Protein AF-A0A7C4W1U3-F1 (afdb_monomer_lite)

pLDDT: mean 78.51, std 14.57, range [37.72, 94.56]

Organism: NCBI:txid340467

Secondary structure (DSSP, 8-state):
------TTHHHHHT-THHHHH-B-HHHHHHHTTTT-SSHHHHHHHHHHHHHTTSEEEPTTSS-EEE-HHHHHHHHHHHHHIIIIIHHHHHHHHHHHHHHHHTSPPHHHHHHHHHHHHHHHHHHHHHH--

Structure (mmCIF, N/CA/C/O backbone):
data_AF-A0A7C4W1U3-F1
#
_entry.id   AF-A0A7C4W1U3-F1
#
loop_
_atom_site.group_PDB
_atom_site.id
_atom_site.type_symbol
_atom_site.label_atom_id
_atom_site.label_alt_id
_atom_site.label_comp_id
_atom_site.label_asym_id
_atom_site.label_entity_id
_atom_site.label_seq_id
_atom_site.pdbx_PDB_ins_code
_atom_site.Cartn_x
_atom_site.Cartn_y
_atom_site.Cartn_z
_atom_site.occupancy
_atom_site.B_iso_or_equiv
_atom_site.auth_seq_id
_atom_site.auth_comp_id
_atom_site.auth_asym_id
_atom_site.auth_atom_id
_atom_site.pdbx_PDB_model_num
ATOM 1 N N . MET A 1 1 ? 8.498 -11.710 6.308 1.00 37.72 1 MET A N 1
ATOM 2 C CA . MET A 1 1 ? 9.378 -10.789 5.553 1.00 37.72 1 MET A CA 1
ATOM 3 C C . MET A 1 1 ? 8.543 -9.621 5.054 1.00 37.72 1 MET A C 1
ATOM 5 O O . MET A 1 1 ? 7.878 -9.736 4.035 1.00 37.72 1 MET A O 1
ATOM 9 N N . THR A 1 2 ? 8.499 -8.541 5.831 1.00 46.19 2 THR A N 1
ATOM 10 C CA . THR A 1 2 ? 7.629 -7.378 5.605 1.00 46.19 2 THR A CA 1
ATOM 11 C C . THR A 1 2 ? 8.088 -6.617 4.363 1.00 46.19 2 THR A C 1
ATOM 13 O O . THR A 1 2 ? 9.271 -6.305 4.215 1.00 46.19 2 THR A O 1
ATOM 16 N N . MET A 1 3 ? 7.179 -6.359 3.426 1.00 51.78 3 MET A N 1
ATOM 17 C CA . MET A 1 3 ? 7.456 -5.517 2.266 1.00 51.78 3 MET A CA 1
ATOM 18 C C . MET A 1 3 ? 7.332 -4.070 2.740 1.00 51.78 3 MET A C 1
ATOM 20 O O . MET A 1 3 ? 6.240 -3.526 2.757 1.00 51.78 3 MET A O 1
ATOM 24 N N . TYR A 1 4 ? 8.432 -3.480 3.217 1.00 52.47 4 TYR A N 1
ATOM 25 C CA . TYR A 1 4 ? 8.428 -2.104 3.717 1.00 52.47 4 TYR A CA 1
ATOM 26 C C . TYR A 1 4 ? 8.343 -1.131 2.535 1.00 52.47 4 TYR A C 1
ATOM 28 O O . TYR A 1 4 ? 9.337 -0.562 2.095 1.00 52.47 4 TYR A O 1
ATOM 36 N N . PHE A 1 5 ? 7.146 -1.003 1.976 1.00 60.03 5 PHE A N 1
ATOM 37 C CA . PHE A 1 5 ? 6.776 0.108 1.119 1.00 60.03 5 PHE A CA 1
ATOM 38 C C . PHE A 1 5 ? 6.053 1.120 2.022 1.00 60.03 5 PHE A C 1
ATOM 40 O O . PHE A 1 5 ? 5.216 0.700 2.824 1.00 60.03 5 PHE A O 1
ATOM 47 N N . PRO A 1 6 ? 6.407 2.418 1.986 1.00 60.09 6 PRO A N 1
ATOM 48 C CA . PRO A 1 6 ? 5.828 3.431 2.873 1.00 60.09 6 PRO A CA 1
ATOM 49 C C . PRO A 1 6 ? 4.296 3.371 2.897 1.00 60.09 6 PRO A C 1
ATOM 51 O O . PRO A 1 6 ? 3.692 3.096 1.873 1.00 60.09 6 PRO A O 1
ATOM 54 N N . ILE A 1 7 ? 3.669 3.611 4.048 1.00 47.56 7 ILE A N 1
ATOM 55 C CA . ILE A 1 7 ? 2.262 3.260 4.343 1.00 47.56 7 ILE A CA 1
ATOM 56 C C . ILE A 1 7 ? 1.249 3.804 3.310 1.00 47.56 7 ILE A C 1
ATOM 58 O O . ILE A 1 7 ? 0.272 3.123 3.017 1.00 47.56 7 ILE A O 1
ATOM 62 N N . ASP A 1 8 ? 1.529 4.943 2.672 1.00 53.50 8 ASP A N 1
ATOM 63 C CA . ASP A 1 8 ? 0.644 5.574 1.672 1.00 53.50 8 ASP A CA 1
ATOM 64 C C . ASP A 1 8 ? 0.896 5.107 0.223 1.00 53.50 8 ASP A C 1
ATOM 66 O O . ASP A 1 8 ? 0.137 5.380 -0.708 1.00 53.50 8 ASP A O 1
ATOM 70 N N . SER A 1 9 ? 1.980 4.372 0.007 1.00 67.56 9 SER A N 1
ATOM 71 C CA . SER A 1 9 ? 2.403 3.903 -1.310 1.00 67.56 9 SER A CA 1
ATOM 72 C C . SER A 1 9 ? 1.592 2.751 -1.919 1.00 67.56 9 SER A C 1
ATOM 74 O O . SER A 1 9 ? 1.471 2.747 -3.148 1.00 67.56 9 SER A O 1
ATOM 76 N N . PRO A 1 10 ? 1.027 1.778 -1.162 1.00 77.81 10 PRO A N 1
ATOM 77 C CA . PRO A 1 10 ? 0.292 0.672 -1.768 1.00 77.81 10 PRO A CA 1
ATOM 78 C C . PRO A 1 10 ? -1.004 1.181 -2.400 1.00 77.81 10 PRO A C 1
ATOM 80 O O . PRO A 1 10 ? -1.409 0.709 -3.456 1.00 77.81 10 PRO A O 1
ATOM 83 N N . GLU A 1 11 ? -1.617 2.192 -1.785 1.00 86.44 11 GLU A N 1
ATOM 84 C CA . GLU A 1 11 ? -2.857 2.823 -2.238 1.00 86.44 11 GLU A CA 1
ATOM 85 C C . GLU A 1 11 ? -2.688 3.538 -3.570 1.00 86.44 11 GLU A C 1
ATOM 87 O O . GLU A 1 11 ? -3.562 3.446 -4.432 1.00 86.44 11 GLU A O 1
ATOM 92 N N . GLU A 1 12 ? -1.543 4.193 -3.777 1.00 88.94 12 GLU A N 1
ATOM 93 C CA . GLU A 1 12 ? -1.221 4.810 -5.062 1.00 88.94 12 GLU A CA 1
ATOM 94 C C . GLU A 1 12 ? -1.246 3.770 -6.188 1.00 88.94 12 GLU A C 1
ATOM 96 O O . GLU A 1 12 ? -1.827 4.025 -7.242 1.00 88.94 12 GLU A O 1
ATOM 101 N N . LEU A 1 13 ? -0.688 2.578 -5.955 1.00 89.12 13 LEU A N 1
ATOM 102 C CA . LEU A 1 13 ? -0.635 1.506 -6.955 1.00 89.12 13 LEU A CA 1
ATOM 103 C C . LEU A 1 13 ? -2.015 0.917 -7.286 1.00 89.12 13 LEU A C 1
ATOM 105 O O . LEU A 1 13 ? -2.188 0.355 -8.369 1.00 89.12 13 LEU A O 1
ATOM 109 N N . LEU A 1 14 ? -2.992 1.056 -6.384 1.00 89.00 14 LEU A N 1
ATOM 110 C CA . LEU A 1 14 ? -4.354 0.538 -6.546 1.00 89.00 14 LEU A CA 1
ATOM 111 C C . LEU A 1 14 ? -5.342 1.561 -7.131 1.00 89.00 14 LEU A C 1
ATOM 113 O O . LEU A 1 14 ? -6.515 1.234 -7.323 1.00 89.00 14 LEU A O 1
ATOM 117 N N . LYS A 1 15 ? -4.902 2.786 -7.456 1.00 89.06 15 LYS A N 1
ATOM 118 C CA . LYS A 1 15 ? -5.783 3.811 -8.036 1.00 89.06 15 LYS A CA 1
ATOM 119 C C . LYS A 1 15 ? -6.386 3.363 -9.370 1.00 89.06 15 LYS A C 1
ATOM 121 O O . LYS A 1 15 ? -5.685 2.888 -10.265 1.00 89.06 15 LYS A O 1
ATOM 126 N N . THR A 1 16 ? -7.678 3.639 -9.556 1.00 86.75 16 THR A N 1
ATOM 127 C CA . THR A 1 16 ? -8.448 3.261 -10.756 1.00 86.75 16 THR A CA 1
ATOM 128 C C . THR A 1 16 ? -7.814 3.759 -12.057 1.00 86.75 16 THR A C 1
ATOM 130 O O . THR A 1 16 ? -7.813 3.037 -13.052 1.00 86.75 16 THR A O 1
ATOM 133 N N . LYS A 1 17 ? -7.173 4.942 -12.043 1.00 87.12 17 LYS A N 1
ATOM 134 C CA . LYS A 1 17 ? -6.455 5.502 -13.207 1.00 87.12 17 LYS A CA 1
ATOM 135 C C . LYS A 1 17 ? -5.384 4.564 -13.785 1.00 87.12 17 LYS A C 1
ATOM 137 O O . LYS A 1 17 ? -5.086 4.636 -14.973 1.00 87.12 17 LYS A O 1
ATOM 142 N N . TYR A 1 18 ? -4.832 3.661 -12.973 1.00 88.06 18 TYR A N 1
ATOM 143 C CA . TYR A 1 18 ? -3.806 2.709 -13.396 1.00 88.06 18 TYR A CA 1
ATOM 144 C C . TYR A 1 18 ? -4.353 1.337 -13.798 1.00 88.06 18 TYR A C 1
ATOM 146 O O . TYR A 1 18 ? -3.597 0.529 -14.335 1.00 88.06 18 TYR A O 1
ATOM 154 N N . GLN A 1 19 ? -5.644 1.053 -13.602 1.00 80.69 19 GLN A N 1
ATOM 155 C CA . GLN A 1 19 ? -6.217 -0.248 -13.970 1.00 80.69 19 GLN A CA 1
ATOM 156 C C . GLN A 1 19 ? -6.163 -0.489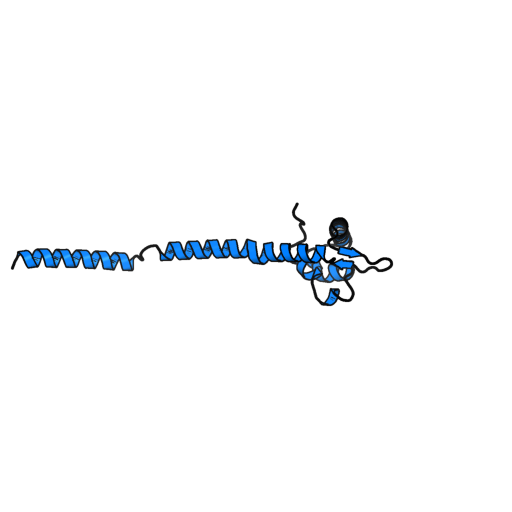 -15.483 1.00 80.69 19 GLN A C 1
ATOM 158 O O . GLN A 1 19 ? -5.824 -1.584 -15.930 1.00 80.69 19 GLN A O 1
ATOM 163 N N . VAL A 1 20 ? -6.439 0.551 -16.277 1.00 79.06 20 VAL A N 1
ATOM 164 C CA . VAL A 1 20 ? -6.492 0.443 -17.741 1.00 79.06 20 VAL A CA 1
ATOM 165 C C . VAL A 1 20 ? -5.103 0.557 -18.360 1.00 79.06 20 VAL A C 1
ATOM 167 O O . VAL A 1 20 ? -4.726 -0.276 -19.179 1.00 79.06 20 VAL A O 1
ATOM 170 N N . HIS A 1 21 ? -4.298 1.547 -17.971 1.00 82.31 21 HIS A N 1
ATOM 171 C CA . HIS A 1 21 ? -3.031 1.841 -18.660 1.00 82.31 21 HIS A CA 1
ATOM 172 C C . HIS A 1 21 ? -1.772 1.459 -17.871 1.00 82.31 21 HIS A C 1
ATOM 174 O O . HIS A 1 21 ? -0.685 1.426 -18.443 1.00 82.31 21 HIS A O 1
ATOM 180 N N . GLY A 1 22 ? -1.906 1.066 -16.603 1.00 88.00 22 GLY A N 1
ATOM 181 C CA . GLY A 1 22 ? -0.769 0.887 -15.704 1.00 88.00 22 GLY A CA 1
ATOM 182 C C . GLY A 1 22 ? -0.160 2.220 -15.265 1.00 88.00 22 GLY A C 1
ATOM 183 O O . GLY A 1 22 ? -0.690 3.289 -15.560 1.00 88.00 22 GLY A O 1
ATOM 184 N N . PHE A 1 23 ? 0.967 2.152 -14.564 1.00 90.75 23 PHE A N 1
ATOM 185 C CA . PHE A 1 23 ? 1.711 3.313 -14.068 1.00 90.75 23 PHE A CA 1
ATOM 186 C C . PHE A 1 23 ? 3.171 3.270 -14.518 1.00 90.75 23 PHE A C 1
ATOM 188 O O . PHE A 1 23 ? 3.731 2.203 -14.783 1.00 90.75 23 PHE A O 1
ATOM 195 N N . ARG A 1 24 ? 3.811 4.438 -14.587 1.00 91.31 24 ARG A N 1
ATOM 196 C CA . ARG A 1 24 ? 5.249 4.586 -14.840 1.00 91.31 24 ARG A CA 1
ATOM 197 C C . ARG A 1 24 ? 5.960 5.101 -13.598 1.00 91.31 24 ARG A C 1
ATOM 199 O O . ARG A 1 24 ? 5.373 5.728 -12.723 1.00 91.31 24 ARG A O 1
ATOM 206 N N . THR A 1 25 ? 7.276 4.921 -13.574 1.00 90.06 25 THR A N 1
ATOM 207 C CA . THR A 1 25 ? 8.146 5.470 -12.521 1.00 90.06 25 THR A CA 1
ATOM 208 C C . THR A 1 25 ? 8.005 6.986 -12.372 1.00 90.06 25 THR A C 1
ATOM 210 O O . THR A 1 25 ? 8.049 7.479 -11.253 1.00 90.06 25 THR A O 1
ATOM 213 N N . ALA A 1 26 ? 7.830 7.718 -13.478 1.00 89.00 26 ALA A N 1
ATOM 214 C CA . ALA A 1 26 ? 7.631 9.167 -13.448 1.00 89.00 26 ALA A CA 1
ATOM 215 C C . ALA A 1 26 ? 6.316 9.549 -12.751 1.00 89.00 26 ALA A C 1
ATOM 217 O O . ALA A 1 26 ? 6.311 10.440 -11.907 1.00 89.00 26 ALA A O 1
ATOM 218 N N . ASP A 1 27 ? 5.238 8.813 -13.041 1.00 89.38 27 ASP A N 1
ATOM 219 C CA . ASP A 1 27 ? 3.923 9.039 -12.436 1.00 89.38 27 ASP A CA 1
ATOM 220 C C . ASP A 1 27 ? 3.983 8.792 -10.913 1.00 89.38 27 ASP A C 1
ATOM 222 O O . ASP A 1 27 ? 3.434 9.562 -10.126 1.00 89.38 27 ASP A O 1
ATOM 226 N N . LEU A 1 28 ? 4.714 7.753 -10.484 1.00 89.44 28 LEU A N 1
ATOM 227 C CA . LEU A 1 28 ? 4.947 7.468 -9.065 1.00 89.44 28 LEU A CA 1
ATOM 228 C C . LEU A 1 28 ? 5.849 8.505 -8.392 1.00 89.44 28 LEU A C 1
ATOM 230 O O . LEU A 1 28 ? 5.597 8.854 -7.248 1.00 89.44 28 LEU A O 1
ATOM 234 N N . LEU A 1 29 ? 6.880 9.013 -9.072 1.00 90.06 29 LEU A N 1
ATOM 235 C CA . LEU A 1 29 ? 7.764 10.038 -8.506 1.00 90.06 29 LEU A CA 1
ATOM 236 C C . LEU A 1 29 ? 7.006 11.327 -8.200 1.00 90.06 29 LEU A C 1
ATOM 238 O O . LEU A 1 29 ? 7.249 11.945 -7.170 1.00 90.06 29 LEU A O 1
ATOM 242 N N . GLN A 1 30 ? 6.073 11.705 -9.074 1.00 89.94 30 GLN A N 1
ATOM 243 C CA . GLN A 1 30 ? 5.227 12.871 -8.862 1.00 89.94 30 GLN A CA 1
ATOM 244 C C . GLN A 1 30 ? 4.282 12.670 -7.669 1.00 89.94 30 GLN A C 1
ATOM 246 O O . GLN A 1 30 ? 4.195 13.539 -6.803 1.00 89.94 30 GLN A O 1
ATOM 251 N N . ASN A 1 31 ? 3.606 11.519 -7.600 1.00 89.00 31 ASN A N 1
ATOM 252 C CA . ASN A 1 31 ? 2.561 11.284 -6.596 1.00 89.00 31 ASN A CA 1
ATOM 253 C C . ASN A 1 31 ? 3.106 10.830 -5.234 1.00 89.00 31 ASN A C 1
ATOM 255 O O . ASN A 1 31 ? 2.425 10.987 -4.229 1.00 89.00 31 A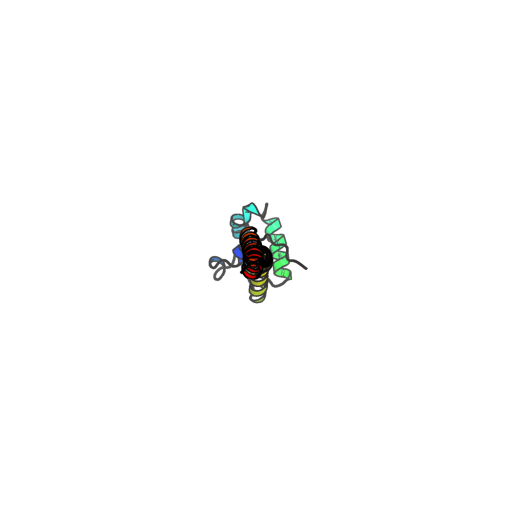SN A O 1
ATOM 259 N N . LEU A 1 32 ? 4.321 10.276 -5.193 1.00 87.12 32 LEU A N 1
ATOM 260 C CA . LEU A 1 32 ? 4.995 9.787 -3.984 1.00 87.12 32 LEU A CA 1
ATOM 261 C C . LEU A 1 32 ? 6.262 10.599 -3.675 1.00 87.12 32 LEU A C 1
ATOM 263 O O . LEU A 1 32 ? 7.197 10.086 -3.058 1.00 87.12 32 LEU A O 1
ATOM 267 N N . SER A 1 33 ? 6.304 11.863 -4.101 1.00 82.31 33 SER A N 1
ATOM 268 C CA . SER A 1 33 ? 7.443 12.772 -3.906 1.00 82.31 33 SER A CA 1
ATOM 269 C C . SER A 1 33 ? 7.818 12.970 -2.430 1.00 82.31 33 SER A C 1
ATOM 271 O O . SER A 1 33 ? 8.989 13.161 -2.116 1.00 82.31 33 SER A O 1
ATOM 273 N N . GLY A 1 34 ? 6.858 12.835 -1.508 1.00 83.12 34 GLY A N 1
ATOM 274 C CA . GLY A 1 34 ? 7.109 12.845 -0.061 1.00 83.12 34 GLY A CA 1
ATOM 275 C C . GLY A 1 34 ? 7.813 11.591 0.480 1.00 83.12 34 GLY A C 1
ATOM 276 O O . GLY A 1 34 ? 8.372 11.627 1.573 1.00 83.12 34 GLY A O 1
ATOM 277 N N . HIS A 1 35 ? 7.823 10.489 -0.276 1.00 83.56 35 HIS A N 1
ATOM 278 C CA . HIS A 1 35 ? 8.389 9.204 0.154 1.00 83.56 35 HIS A CA 1
ATOM 279 C C . HIS A 1 35 ? 9.668 8.818 -0.591 1.00 83.56 35 HIS A C 1
ATOM 281 O O . HIS A 1 35 ? 10.492 8.074 -0.057 1.00 83.56 35 HIS A O 1
ATOM 287 N N . PHE A 1 36 ? 9.849 9.309 -1.817 1.00 85.38 36 PHE A N 1
ATOM 288 C CA . PHE A 1 36 ? 10.991 8.976 -2.659 1.00 85.38 36 PHE A CA 1
ATOM 289 C C . PHE A 1 36 ? 11.713 10.234 -3.119 1.00 85.38 36 PHE A C 1
ATOM 291 O O . PHE A 1 36 ? 11.113 11.142 -3.685 1.00 85.38 36 PHE A O 1
ATOM 298 N N . ARG A 1 37 ? 13.037 10.249 -2.945 1.00 85.50 37 ARG A N 1
ATOM 299 C CA . ARG A 1 37 ? 13.887 11.380 -3.343 1.00 85.50 37 ARG A CA 1
ATOM 300 C C . ARG A 1 37 ? 14.171 11.395 -4.841 1.00 85.50 37 ARG A C 1
ATOM 302 O O . ARG A 1 37 ? 14.455 12.445 -5.403 1.00 85.50 37 ARG A O 1
ATOM 309 N N . ASN A 1 38 ? 14.177 10.226 -5.487 1.00 89.94 38 ASN A N 1
ATOM 310 C CA . ASN A 1 38 ? 14.517 10.110 -6.901 1.00 89.94 38 ASN A CA 1
ATOM 311 C C . ASN A 1 38 ? 13.891 8.877 -7.577 1.00 89.94 38 ASN A C 1
ATOM 313 O O . ASN A 1 38 ? 13.418 7.935 -6.939 1.00 89.94 38 ASN A O 1
ATOM 317 N N . SER A 1 39 ? 13.950 8.863 -8.912 1.00 89.25 39 SER A N 1
ATOM 318 C CA . SER A 1 39 ? 13.422 7.767 -9.737 1.00 89.25 39 SER A CA 1
ATOM 319 C C . SER A 1 39 ? 14.185 6.442 -9.590 1.00 89.25 39 SER A C 1
ATOM 321 O O . SER A 1 39 ? 13.667 5.394 -9.983 1.00 89.25 39 SER A O 1
ATOM 323 N N . ALA A 1 40 ? 15.415 6.464 -9.066 1.00 90.25 40 ALA A N 1
ATOM 324 C CA . ALA A 1 40 ? 16.219 5.262 -8.862 1.00 90.25 40 ALA A CA 1
ATOM 325 C C . ALA A 1 40 ? 15.704 4.450 -7.665 1.00 90.25 40 ALA A C 1
ATOM 327 O O . ALA A 1 40 ? 15.561 3.235 -7.781 1.00 90.25 40 ALA A O 1
ATOM 328 N N . GLN A 1 41 ? 15.330 5.118 -6.569 1.00 89.88 41 GLN A N 1
ATOM 329 C CA . GLN A 1 41 ? 14.704 4.477 -5.407 1.00 89.88 41 GLN A CA 1
ATOM 330 C C . GLN A 1 41 ? 13.381 3.802 -5.785 1.00 89.88 41 GLN A C 1
ATOM 332 O O . GLN A 1 41 ? 13.160 2.641 -5.450 1.00 89.88 41 GLN A O 1
ATOM 337 N N . ILE A 1 42 ? 12.543 4.478 -6.577 1.00 89.88 42 ILE A N 1
ATOM 338 C CA . ILE A 1 42 ? 11.286 3.893 -7.067 1.00 89.88 42 ILE A CA 1
ATOM 339 C C . ILE A 1 42 ? 11.564 2.675 -7.947 1.00 89.88 42 ILE A C 1
ATOM 341 O O . ILE A 1 42 ? 10.930 1.638 -7.784 1.00 89.88 42 ILE A O 1
ATOM 345 N N . ARG A 1 43 ? 12.534 2.757 -8.869 1.00 90.00 43 ARG A N 1
ATOM 346 C CA . ARG A 1 43 ? 12.931 1.604 -9.695 1.00 90.00 43 ARG A CA 1
ATOM 347 C C . ARG A 1 43 ? 13.418 0.427 -8.858 1.00 90.00 43 ARG A C 1
ATOM 349 O O . ARG A 1 43 ? 13.062 -0.707 -9.166 1.00 90.00 43 ARG A O 1
ATOM 356 N N . TYR A 1 44 ? 14.200 0.689 -7.819 1.00 91.00 44 TYR A N 1
ATOM 357 C CA . TYR A 1 44 ? 14.683 -0.337 -6.903 1.00 91.00 44 TYR A CA 1
ATOM 358 C C . TYR A 1 44 ? 13.523 -1.057 -6.202 1.00 91.00 44 TYR A C 1
ATOM 360 O O . TYR A 1 44 ? 13.443 -2.286 -6.250 1.00 91.00 44 TYR A O 1
ATOM 368 N N . GLU A 1 45 ? 12.571 -0.308 -5.649 1.00 88.81 45 GLU A N 1
ATOM 369 C CA . GLU A 1 45 ? 11.398 -0.888 -4.993 1.00 88.81 45 GLU A CA 1
ATOM 370 C C . GLU A 1 45 ? 10.459 -1.611 -5.978 1.00 88.81 45 GLU A C 1
ATOM 372 O O . GLU A 1 45 ? 9.999 -2.723 -5.711 1.00 88.81 45 GLU A O 1
ATOM 377 N N . MET A 1 46 ? 10.250 -1.062 -7.178 1.00 89.50 46 MET A N 1
ATOM 378 C CA . MET A 1 46 ? 9.500 -1.744 -8.238 1.00 89.50 46 MET A CA 1
ATOM 379 C C . MET A 1 46 ? 10.166 -3.056 -8.672 1.00 89.50 46 MET A C 1
ATOM 381 O O . MET A 1 46 ? 9.474 -4.037 -8.932 1.00 89.50 46 MET A O 1
ATOM 385 N N . ASN A 1 47 ? 11.498 -3.114 -8.741 1.00 90.44 47 ASN A N 1
ATOM 386 C CA . ASN A 1 47 ? 12.206 -4.348 -9.079 1.00 90.44 47 ASN A CA 1
ATOM 387 C C . ASN A 1 47 ? 12.006 -5.424 -8.004 1.00 90.44 47 ASN A C 1
ATOM 389 O O . ASN A 1 47 ? 11.803 -6.588 -8.351 1.00 90.44 47 ASN A O 1
ATOM 393 N N . LYS A 1 48 ? 11.976 -5.049 -6.718 1.00 90.50 48 LYS A N 1
ATOM 394 C CA . LYS A 1 48 ? 11.611 -5.977 -5.634 1.00 90.50 48 LYS A CA 1
ATOM 395 C C . LYS A 1 48 ? 10.181 -6.486 -5.782 1.00 90.50 48 LYS A C 1
ATOM 397 O O . LYS A 1 48 ? 9.946 -7.684 -5.651 1.00 90.50 48 LYS A O 1
ATOM 402 N N . MET A 1 49 ? 9.235 -5.592 -6.067 1.00 90.44 49 MET A N 1
ATOM 403 C CA . MET A 1 49 ? 7.838 -5.963 -6.307 1.00 90.44 49 MET A CA 1
ATOM 404 C C . MET A 1 49 ? 7.699 -6.900 -7.508 1.00 90.44 49 MET A C 1
ATOM 406 O O . MET A 1 49 ? 6.960 -7.878 -7.441 1.00 90.44 49 MET A O 1
ATOM 410 N N . LYS A 1 50 ? 8.444 -6.643 -8.587 1.00 91.44 50 LYS A N 1
ATOM 411 C CA . LYS A 1 50 ? 8.467 -7.491 -9.782 1.00 91.44 50 LYS A CA 1
ATOM 412 C C . LYS A 1 50 ? 9.030 -8.880 -9.480 1.00 91.44 50 LYS A C 1
ATOM 414 O O . LYS A 1 50 ? 8.446 -9.869 -9.900 1.00 91.44 50 LYS A O 1
ATOM 419 N N . ALA A 1 51 ? 10.123 -8.965 -8.718 1.00 90.56 51 ALA A N 1
ATOM 420 C CA . ALA A 1 51 ? 10.722 -10.239 -8.311 1.00 90.56 51 ALA A CA 1
ATOM 421 C C . ALA A 1 51 ? 9.783 -11.105 -7.448 1.00 90.56 51 ALA A C 1
ATOM 423 O O . ALA A 1 51 ? 9.964 -12.314 -7.366 1.00 90.56 51 ALA A O 1
ATOM 424 N N . ARG A 1 52 ? 8.780 -10.488 -6.812 1.00 88.25 52 ARG A N 1
ATOM 425 C CA . ARG A 1 52 ? 7.766 -11.147 -5.974 1.00 88.25 52 ARG A CA 1
ATOM 426 C C . ARG A 1 52 ? 6.421 -11.329 -6.680 1.00 88.25 52 ARG A C 1
ATOM 428 O O . ARG A 1 52 ? 5.431 -11.612 -6.015 1.00 88.25 52 ARG A O 1
ATOM 435 N N . ASP A 1 53 ? 6.373 -11.101 -7.991 1.00 92.12 53 ASP A N 1
ATOM 436 C CA . ASP A 1 53 ? 5.151 -11.163 -8.800 1.00 92.12 53 ASP A CA 1
ATOM 437 C C . ASP A 1 53 ? 4.025 -10.228 -8.311 1.00 92.12 53 ASP A C 1
ATOM 439 O O . ASP A 1 53 ? 2.845 -10.464 -8.547 1.00 92.12 53 ASP A O 1
ATOM 443 N N . VAL A 1 54 ? 4.356 -9.128 -7.626 1.00 91.88 54 VAL A N 1
ATOM 444 C CA . VAL A 1 54 ? 3.361 -8.119 -7.210 1.00 91.88 54 VAL A CA 1
ATOM 445 C C . VAL A 1 54 ? 2.984 -7.232 -8.392 1.00 91.88 54 VAL A C 1
ATOM 447 O O . VAL A 1 54 ? 1.821 -6.879 -8.591 1.00 91.88 54 VAL A O 1
ATOM 450 N N . ILE A 1 55 ? 3.979 -6.876 -9.202 1.00 92.75 55 ILE A N 1
ATOM 451 C CA . ILE A 1 55 ? 3.794 -6.065 -10.400 1.00 92.75 55 ILE A CA 1
ATOM 452 C C . ILE A 1 55 ? 4.431 -6.756 -11.597 1.00 92.75 55 ILE A C 1
ATOM 454 O O . ILE A 1 55 ? 5.484 -7.381 -11.497 1.00 92.75 55 ILE A O 1
ATOM 458 N N . SER A 1 56 ? 3.817 -6.578 -12.756 1.00 92.62 56 SER A N 1
ATOM 459 C CA . SER A 1 56 ? 4.339 -7.023 -14.041 1.00 92.62 56 SER A CA 1
ATOM 460 C C . SER A 1 56 ? 4.636 -5.810 -14.911 1.00 92.62 56 SER A C 1
ATOM 462 O O . SER A 1 56 ? 3.920 -4.807 -14.882 1.00 92.62 56 SER A O 1
ATOM 464 N N . LYS A 1 57 ? 5.717 -5.888 -15.685 1.00 90.44 57 LYS A N 1
ATOM 465 C CA . LYS A 1 57 ? 6.031 -4.899 -16.717 1.00 90.44 57 LYS A CA 1
ATOM 466 C C . LYS A 1 57 ? 5.605 -5.485 -18.052 1.00 90.44 57 LYS A C 1
ATOM 468 O O . LYS A 1 57 ? 6.016 -6.599 -18.368 1.00 90.44 57 LYS A O 1
ATOM 473 N N . SER A 1 58 ? 4.816 -4.756 -18.834 1.00 82.62 58 SER A N 1
ATOM 474 C CA . SER A 1 58 ? 4.492 -5.212 -20.187 1.00 82.62 58 SER A CA 1
ATOM 475 C C . SER A 1 58 ? 5.736 -5.156 -21.069 1.00 82.62 58 SER A C 1
ATOM 477 O O . SER A 1 58 ? 6.453 -4.149 -21.060 1.00 82.62 58 SER A O 1
ATOM 479 N N . ASN A 1 59 ? 5.962 -6.199 -21.865 1.00 68.19 59 ASN A N 1
ATOM 480 C CA . ASN A 1 59 ? 7.042 -6.211 -22.846 1.00 68.19 59 ASN A CA 1
ATOM 481 C C . ASN A 1 59 ? 6.890 -5.006 -23.792 1.00 68.19 59 ASN A C 1
ATOM 483 O O . ASN A 1 59 ? 5.779 -4.662 -24.198 1.00 68.19 59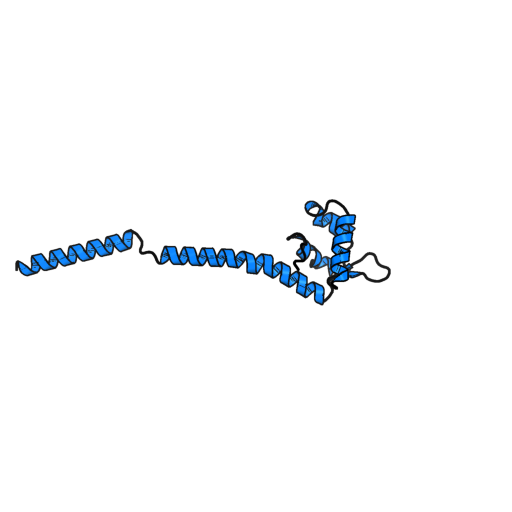 ASN A O 1
ATOM 487 N N . TYR A 1 60 ? 8.007 -4.335 -24.084 1.00 66.88 60 TYR A N 1
ATOM 488 C CA . TYR A 1 60 ? 8.091 -3.167 -24.975 1.00 66.88 60 TYR A CA 1
ATOM 489 C C . TYR A 1 60 ? 7.378 -1.886 -24.513 1.00 66.88 60 TYR A C 1
ATOM 491 O O . TYR A 1 60 ? 7.331 -0.919 -25.270 1.00 66.88 60 TYR A O 1
ATOM 499 N N . LYS A 1 61 ? 6.868 -1.814 -23.272 1.00 75.00 61 LYS A N 1
ATOM 500 C CA . LYS A 1 61 ? 6.332 -0.555 -22.722 1.00 75.00 61 LYS A CA 1
ATOM 501 C C . LYS A 1 61 ? 6.930 -0.214 -21.360 1.00 75.00 61 LYS A C 1
ATOM 503 O O . LYS A 1 61 ? 7.319 -1.080 -20.579 1.00 75.00 61 LYS A O 1
ATOM 508 N N . SER A 1 62 ? 6.968 1.080 -21.053 1.00 80.94 62 SER A N 1
ATOM 509 C CA . SER A 1 62 ? 7.451 1.613 -19.768 1.00 80.94 62 SER A CA 1
ATOM 510 C C . SER A 1 62 ? 6.425 1.508 -18.632 1.00 80.94 62 SER A C 1
ATOM 512 O O . SER A 1 62 ? 6.654 2.062 -17.558 1.00 80.94 62 SER A O 1
ATOM 514 N N . PHE A 1 63 ? 5.307 0.816 -18.866 1.00 89.31 63 PHE A N 1
ATOM 515 C CA . PHE A 1 63 ? 4.193 0.701 -17.932 1.00 89.31 63 PHE A CA 1
ATOM 516 C C . PHE A 1 63 ? 4.272 -0.582 -17.107 1.00 89.31 63 PHE A C 1
ATOM 518 O O . PHE A 1 63 ? 4.594 -1.664 -17.611 1.00 89.31 63 PHE A O 1
ATOM 525 N N . TYR A 1 64 ? 3.924 -0.433 -15.836 1.00 91.19 64 TYR A N 1
ATOM 526 C CA . TYR A 1 64 ? 3.773 -1.504 -14.868 1.00 91.19 64 TYR A CA 1
ATOM 527 C C . TYR A 1 64 ? 2.298 -1.667 -14.522 1.00 91.19 64 TYR A C 1
ATOM 529 O O . TYR A 1 64 ? 1.542 -0.696 -14.489 1.00 91.19 64 TYR A O 1
ATOM 537 N N . ARG A 1 65 ? 1.889 -2.903 -14.254 1.00 91.94 65 ARG A N 1
ATOM 538 C CA . ARG A 1 65 ? 0.550 -3.238 -13.775 1.00 91.94 65 ARG A CA 1
ATOM 539 C C . ARG A 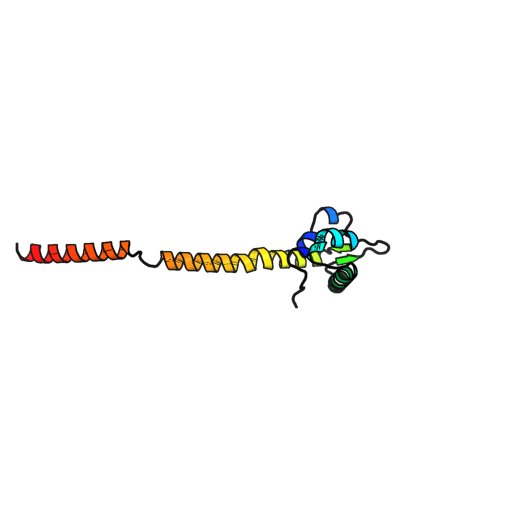1 65 ? 0.649 -4.142 -12.564 1.00 91.94 65 ARG A C 1
ATOM 541 O O . ARG A 1 65 ? 1.486 -5.042 -12.530 1.00 91.94 65 ARG A O 1
ATOM 548 N N . VAL A 1 66 ? -0.239 -3.929 -11.603 1.00 92.38 66 VAL A N 1
ATOM 549 C CA . VAL A 1 66 ? -0.407 -4.839 -10.469 1.00 92.38 66 VAL A CA 1
ATOM 550 C C . VAL A 1 66 ? -0.961 -6.169 -10.988 1.00 92.38 66 VAL A C 1
ATOM 552 O O . VAL A 1 66 ? -1.910 -6.186 -11.774 1.00 92.38 66 VAL A O 1
ATOM 555 N N . THR A 1 67 ? -0.351 -7.285 -10.595 1.00 93.19 67 THR A N 1
ATOM 556 C CA . THR A 1 67 ? -0.839 -8.626 -10.953 1.00 93.19 67 THR A CA 1
ATOM 557 C C . 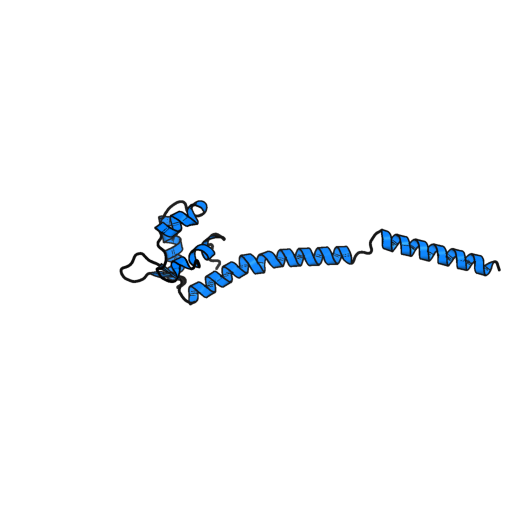THR A 1 67 ? -2.045 -9.001 -10.084 1.00 93.19 67 THR A C 1
ATOM 559 O O . THR A 1 67 ? -2.353 -8.334 -9.095 1.00 93.19 67 THR A O 1
ATOM 562 N N . LYS A 1 68 ? -2.731 -10.108 -10.396 1.00 91.62 68 LYS A N 1
ATOM 563 C CA . LYS A 1 68 ? -3.794 -10.630 -9.514 1.00 91.62 68 LYS A CA 1
ATOM 564 C C . LYS A 1 68 ? -3.256 -10.961 -8.114 1.00 91.62 68 LYS A C 1
ATOM 566 O O . LYS A 1 68 ? -3.921 -10.687 -7.119 1.00 91.62 68 LYS A O 1
ATOM 571 N N . THR A 1 69 ? -2.055 -11.532 -8.043 1.00 90.62 69 THR A N 1
ATOM 572 C CA . THR A 1 69 ? -1.368 -11.869 -6.791 1.00 90.62 69 THR A CA 1
ATOM 573 C C . THR A 1 69 ? -0.990 -10.605 -6.027 1.00 90.62 69 THR A C 1
ATOM 575 O O . THR A 1 69 ? -1.304 -10.482 -4.845 1.00 90.62 69 THR A O 1
ATOM 578 N N . GLY A 1 70 ? -0.402 -9.623 -6.712 1.00 90.94 70 GLY A N 1
ATOM 579 C CA . GLY A 1 70 ? -0.039 -8.336 -6.132 1.00 90.94 70 GLY A CA 1
ATOM 580 C C . GLY A 1 70 ? -1.226 -7.568 -5.574 1.00 90.94 70 GLY A C 1
ATOM 581 O O . GLY A 1 70 ? -1.113 -6.999 -4.496 1.00 90.94 70 GLY A O 1
ATOM 582 N N . TRP A 1 71 ? -2.380 -7.623 -6.241 1.00 91.00 71 TRP A N 1
ATOM 583 C CA . TRP A 1 71 ? -3.620 -7.036 -5.732 1.00 91.00 71 TRP A CA 1
ATOM 584 C C . TRP A 1 71 ? -3.999 -7.603 -4.364 1.00 91.00 71 TRP A C 1
ATOM 586 O O . TRP A 1 71 ? -4.274 -6.836 -3.446 1.00 91.00 71 TRP A O 1
ATOM 596 N N . LYS A 1 72 ? -3.955 -8.932 -4.200 1.00 89.62 72 LYS A N 1
ATOM 597 C CA . LYS A 1 72 ? -4.242 -9.585 -2.913 1.00 89.62 72 LYS A CA 1
ATOM 598 C C . LYS A 1 72 ? -3.250 -9.159 -1.830 1.00 89.62 72 LYS A C 1
ATOM 600 O O . LYS A 1 72 ? -3.670 -8.846 -0.723 1.00 89.62 72 LYS A O 1
ATOM 605 N N . TRP A 1 73 ? -1.956 -9.117 -2.155 1.00 89.31 73 TRP A N 1
ATOM 606 C CA . TRP A 1 73 ? -0.910 -8.711 -1.210 1.00 89.31 73 TRP A CA 1
ATOM 607 C C . TRP A 1 73 ? -1.030 -7.249 -0.783 1.00 89.31 73 TRP A C 1
ATOM 609 O O . TRP A 1 73 ? -0.996 -6.966 0.410 1.00 89.31 73 TRP A O 1
ATOM 619 N N . LEU A 1 74 ? -1.196 -6.329 -1.736 1.00 89.31 74 LEU A N 1
ATOM 620 C CA . LEU A 1 74 ? -1.341 -4.900 -1.450 1.00 89.31 74 LEU A CA 1
ATOM 621 C C . LEU A 1 74 ? -2.612 -4.635 -0.643 1.00 89.31 74 LEU A C 1
ATOM 623 O O . LEU A 1 74 ? -2.574 -3.884 0.326 1.00 89.31 74 LEU A O 1
ATOM 627 N N . TRP A 1 75 ? -3.718 -5.291 -1.001 1.00 87.06 75 TRP A N 1
ATOM 628 C CA . TRP A 1 75 ? -4.964 -5.182 -0.251 1.00 87.06 75 TRP A CA 1
ATOM 629 C C . TRP A 1 75 ? -4.815 -5.696 1.182 1.00 87.06 75 TRP A C 1
ATOM 631 O O . TRP A 1 75 ? -5.222 -5.018 2.120 1.00 87.06 75 TRP A O 1
ATOM 641 N N . LEU A 1 76 ? -4.170 -6.852 1.372 1.00 85.56 76 LEU A N 1
ATOM 642 C CA . LEU A 1 76 ? -3.899 -7.400 2.700 1.00 85.56 76 LEU A CA 1
ATOM 643 C C . LEU A 1 76 ? -3.018 -6.462 3.541 1.00 85.56 76 LEU A C 1
ATOM 645 O O . LEU A 1 76 ? -3.296 -6.281 4.723 1.00 85.56 76 LEU A O 1
ATOM 649 N N . GLU A 1 77 ? -1.996 -5.841 2.948 1.00 83.69 77 GLU A N 1
ATOM 650 C CA . GLU A 1 77 ? -1.115 -4.885 3.634 1.00 83.69 77 GLU A CA 1
ATOM 651 C C . GLU A 1 77 ? -1.874 -3.615 4.065 1.00 83.69 77 GLU A C 1
ATOM 653 O O . GLU A 1 77 ? -1.769 -3.182 5.217 1.00 83.69 77 GLU A O 1
ATOM 658 N N . ILE A 1 78 ? -2.703 -3.050 3.177 1.00 83.56 78 ILE A N 1
ATOM 659 C CA . ILE A 1 78 ? -3.573 -1.903 3.493 1.00 83.56 78 ILE A CA 1
ATOM 660 C C . ILE A 1 78 ? -4.545 -2.283 4.608 1.00 83.56 78 ILE A C 1
ATOM 662 O O . ILE A 1 78 ? -4.702 -1.545 5.580 1.00 83.56 78 ILE A O 1
ATOM 666 N N . CYS A 1 79 ? -5.176 -3.455 4.515 1.00 81.75 79 CYS A N 1
ATOM 667 C CA . CYS A 1 79 ? -6.095 -3.905 5.548 1.00 81.75 79 CYS A CA 1
ATOM 668 C C . CYS A 1 79 ? -5.389 -4.141 6.882 1.00 81.75 79 CYS A C 1
ATOM 670 O O . CYS A 1 79 ? -5.899 -3.728 7.918 1.00 81.75 79 CYS A O 1
ATOM 672 N N . SER A 1 80 ? -4.201 -4.743 6.872 1.00 78.38 80 SER A N 1
ATOM 673 C CA . SER A 1 80 ? -3.381 -4.959 8.066 1.00 78.38 80 SER A CA 1
ATOM 674 C C . SER A 1 80 ? -3.053 -3.644 8.774 1.00 78.38 80 SER A C 1
ATOM 676 O O . SER A 1 80 ? -3.240 -3.506 9.985 1.00 78.38 80 SER A O 1
ATOM 678 N N . THR A 1 81 ? -2.630 -2.637 8.012 1.00 74.56 81 THR A N 1
ATOM 679 C CA . THR A 1 81 ? -2.237 -1.332 8.554 1.00 74.56 81 THR A CA 1
ATOM 680 C C . THR A 1 81 ? -3.436 -0.491 8.998 1.00 74.56 81 THR A C 1
ATOM 682 O O . THR A 1 81 ? -3.435 0.009 10.123 1.00 74.56 81 THR A O 1
ATOM 685 N N . LYS A 1 82 ? -4.487 -0.376 8.177 1.00 72.12 82 LYS A N 1
ATOM 686 C CA . LYS A 1 82 ? -5.663 0.465 8.470 1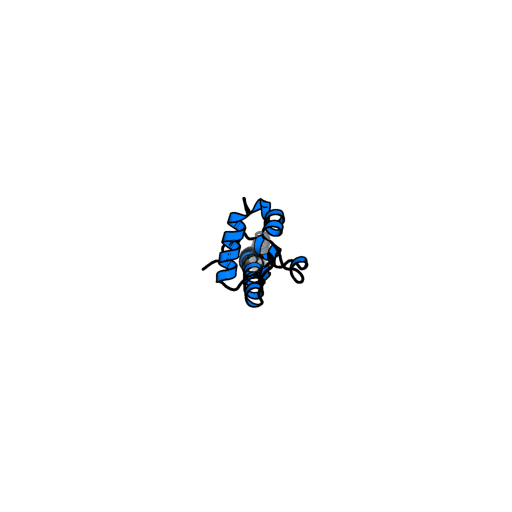.00 72.12 82 LYS A CA 1
ATOM 687 C C . LYS A 1 82 ? -6.704 -0.193 9.369 1.00 72.12 82 LYS A C 1
ATOM 689 O O . LYS A 1 82 ? -7.310 0.492 10.187 1.00 72.12 82 LYS A O 1
ATOM 694 N N . TYR A 1 83 ? -6.913 -1.498 9.228 1.00 67.62 83 TYR A N 1
ATOM 695 C CA . TYR A 1 83 ? -8.035 -2.231 9.827 1.00 67.62 83 TYR A CA 1
ATOM 696 C C . TYR A 1 83 ? -7.625 -3.433 10.678 1.00 67.62 83 TYR A C 1
ATOM 698 O O . TYR A 1 83 ? -8.504 -4.161 11.114 1.00 67.62 83 TYR A O 1
ATOM 706 N N . PHE A 1 84 ? -6.345 -3.665 10.967 1.00 65.00 84 PHE A N 1
ATOM 707 C CA . PHE A 1 84 ? -5.968 -4.617 12.024 1.00 65.00 84 PHE A CA 1
ATOM 708 C C . PHE A 1 84 ? -5.089 -3.967 13.092 1.00 65.00 84 PHE A C 1
ATOM 710 O O . PHE A 1 84 ? -5.415 -4.046 14.275 1.00 65.00 84 PHE A O 1
ATOM 717 N N . LYS A 1 85 ? -4.064 -3.201 12.698 1.00 57.81 85 LYS A N 1
ATOM 718 C CA . LYS A 1 85 ? -3.286 -2.376 13.638 1.00 57.81 85 LYS A CA 1
ATOM 719 C C . LYS A 1 85 ? -4.141 -1.307 14.320 1.00 57.81 85 LYS A C 1
ATOM 721 O O . LYS A 1 85 ? -4.082 -1.169 15.537 1.00 57.81 85 LYS A O 1
ATOM 726 N N . ASN A 1 86 ? -4.959 -0.584 13.558 1.00 51.06 86 ASN A N 1
ATOM 727 C CA . ASN A 1 86 ? -5.795 0.488 14.101 1.00 51.06 86 ASN A CA 1
ATOM 728 C C . ASN A 1 86 ? -6.962 -0.021 14.980 1.00 51.06 86 ASN A C 1
ATOM 730 O O . ASN A 1 86 ? -7.176 0.521 16.065 1.00 51.06 86 ASN A O 1
ATOM 734 N N . PRO A 1 87 ? -7.690 -1.098 14.620 1.00 51.03 87 PRO A N 1
ATOM 735 C CA . PRO A 1 87 ? -8.714 -1.620 15.505 1.00 51.03 87 PRO A CA 1
ATOM 736 C C . PRO A 1 87 ? -8.170 -2.362 16.712 1.00 51.03 87 PRO A C 1
ATOM 738 O O . PRO A 1 87 ? -8.876 -2.349 17.707 1.00 51.03 87 PRO A O 1
ATOM 741 N N . MET A 1 88 ? -6.949 -2.913 16.715 1.00 50.19 88 MET A N 1
ATOM 742 C CA . MET A 1 88 ? -6.335 -3.374 17.971 1.00 50.19 88 MET A CA 1
ATOM 743 C C . MET A 1 88 ? -6.158 -2.226 18.973 1.00 50.19 88 MET A C 1
ATOM 745 O O . MET A 1 88 ? -6.442 -2.411 20.156 1.00 50.19 88 MET A O 1
ATOM 749 N N . ILE A 1 89 ? -5.777 -1.030 18.507 1.00 53.72 89 ILE A N 1
ATOM 750 C CA . ILE A 1 89 ? -5.750 0.177 19.348 1.00 53.72 89 ILE A CA 1
ATOM 751 C C . ILE A 1 89 ? -7.177 0.523 19.802 1.00 53.72 89 ILE A C 1
ATOM 753 O O . ILE A 1 89 ? -7.414 0.689 20.996 1.00 53.72 89 ILE A O 1
ATOM 757 N N . SER A 1 90 ? -8.156 0.530 18.889 1.00 55.03 90 SER A N 1
ATOM 758 C CA . SER A 1 90 ? -9.556 0.827 19.238 1.00 55.03 90 SER A CA 1
ATOM 759 C C . SER A 1 90 ? -10.184 -0.194 20.201 1.00 55.03 90 SER A C 1
ATOM 761 O O . SER A 1 90 ? -10.970 0.178 21.065 1.00 55.03 90 SER A O 1
ATOM 763 N N . MET A 1 91 ? -9.825 -1.475 20.082 1.00 53.62 91 MET A N 1
ATOM 764 C CA . MET A 1 91 ? -10.296 -2.575 20.922 1.00 53.62 91 MET A CA 1
ATOM 765 C C . MET A 1 91 ? -9.657 -2.474 22.307 1.00 53.62 91 MET A C 1
ATOM 767 O O . MET A 1 91 ? -10.348 -2.627 23.309 1.00 53.62 91 MET A O 1
ATOM 771 N N . GLY A 1 92 ? -8.364 -2.132 22.377 1.00 58.34 92 GLY A N 1
ATOM 772 C CA . GLY A 1 92 ? -7.688 -1.798 23.630 1.00 58.34 92 GLY A CA 1
ATOM 773 C C . GLY A 1 92 ? -8.347 -0.617 24.348 1.00 58.34 92 GLY A C 1
ATOM 774 O O . GLY A 1 92 ? -8.634 -0.713 25.540 1.00 58.34 92 GLY A O 1
ATOM 775 N N . MET A 1 93 ? -8.675 0.454 23.616 1.00 59.25 93 MET A N 1
ATOM 776 C CA . MET A 1 93 ? -9.367 1.629 24.162 1.00 59.25 93 MET A CA 1
ATOM 777 C C . MET A 1 93 ? -10.805 1.318 24.599 1.00 59.25 93 MET A C 1
ATOM 779 O O . MET A 1 93 ? -11.213 1.742 25.675 1.00 59.25 93 MET A O 1
ATOM 783 N N . LYS A 1 94 ? -11.567 0.539 23.817 1.00 59.47 94 LYS A N 1
ATOM 784 C CA . LYS A 1 94 ? -12.920 0.093 24.195 1.00 59.47 94 LYS A CA 1
ATOM 785 C C . LYS A 1 94 ? -12.898 -0.789 25.440 1.00 59.47 94 LYS A C 1
ATOM 787 O O . LYS A 1 94 ? -13.716 -0.588 26.326 1.00 59.47 94 LYS A O 1
ATOM 792 N N . ASN A 1 95 ? -11.938 -1.703 25.551 1.00 60.47 95 ASN A N 1
ATOM 793 C CA . ASN A 1 95 ? -11.797 -2.557 26.730 1.00 60.47 95 ASN A CA 1
ATOM 794 C C . ASN A 1 95 ? -11.363 -1.765 27.973 1.00 60.47 95 ASN A C 1
ATOM 796 O O . ASN A 1 95 ? -11.808 -2.075 29.073 1.00 60.47 95 ASN A O 1
ATOM 800 N N . GLN A 1 96 ? -10.530 -0.730 27.825 1.00 60.00 96 GLN A N 1
ATOM 801 C CA . GLN A 1 96 ? -10.236 0.199 28.921 1.00 60.00 96 GLN A CA 1
ATOM 802 C C . GLN A 1 96 ? -11.462 1.023 29.322 1.00 60.00 96 GLN A C 1
ATOM 804 O O . GLN A 1 96 ? -11.729 1.150 30.511 1.00 60.00 96 GLN A O 1
ATOM 809 N N . ALA A 1 97 ? -12.227 1.538 28.358 1.00 61.34 97 ALA A N 1
ATOM 810 C CA . ALA A 1 97 ? -13.457 2.276 28.632 1.00 61.34 97 ALA A CA 1
ATOM 811 C C . ALA A 1 97 ? -14.510 1.401 29.333 1.00 61.34 97 ALA A C 1
ATOM 813 O O . ALA A 1 97 ? -15.136 1.857 30.284 1.00 61.34 97 ALA A O 1
ATOM 814 N N . LEU A 1 98 ? -14.648 0.133 28.928 1.00 60.75 98 LEU A N 1
ATOM 815 C CA . LEU A 1 98 ? -15.505 -0.848 29.599 1.00 60.75 98 LEU A CA 1
ATOM 816 C C . LEU A 1 98 ? -15.028 -1.132 31.027 1.00 60.75 98 LEU A C 1
ATOM 818 O O . LEU A 1 98 ? -15.831 -1.065 31.943 1.00 60.75 98 LEU A O 1
ATOM 822 N N . LYS A 1 99 ? -13.722 -1.324 31.253 1.00 61.25 99 LYS A N 1
ATOM 823 C CA . LYS A 1 99 ? -13.170 -1.493 32.611 1.00 61.25 99 LYS A CA 1
ATOM 824 C C . LYS A 1 99 ? -13.356 -0.267 33.509 1.00 61.25 99 LYS A C 1
ATOM 826 O O . LYS A 1 99 ? -13.467 -0.418 34.720 1.00 61.25 99 LYS A O 1
ATOM 831 N N . ILE A 1 100 ? -13.348 0.939 32.940 1.00 61.47 100 ILE A N 1
ATOM 832 C CA . ILE A 1 100 ? -13.640 2.178 33.676 1.00 61.47 100 ILE A CA 1
ATOM 833 C C . ILE A 1 100 ? -15.138 2.266 33.997 1.00 61.47 100 ILE A C 1
ATOM 835 O O . ILE A 1 100 ? -15.485 2.690 35.092 1.00 61.47 100 ILE A O 1
ATOM 839 N N . ALA A 1 101 ? -16.011 1.835 33.082 1.00 59.97 101 ALA A N 1
ATOM 840 C CA . ALA A 1 101 ? -17.456 1.770 33.304 1.00 59.97 101 ALA A CA 1
ATOM 841 C C . ALA A 1 101 ? -17.871 0.655 34.287 1.00 59.97 101 ALA A C 1
ATOM 843 O O . ALA A 1 101 ? -18.876 0.794 34.970 1.00 59.97 101 ALA A O 1
ATOM 844 N N . GLU A 1 102 ? -17.097 -0.430 34.380 1.00 61.09 102 GLU A N 1
ATOM 845 C CA . GLU A 1 102 ? -17.292 -1.524 35.344 1.00 61.09 102 GLU A CA 1
ATOM 846 C C . GLU A 1 102 ? -16.844 -1.163 36.770 1.00 61.09 102 GLU A C 1
ATOM 848 O O . GLU A 1 102 ? -17.180 -1.876 37.716 1.00 61.09 102 GLU A O 1
ATOM 853 N N . GLN A 1 103 ? -16.084 -0.077 36.961 1.00 61.50 103 GLN A N 1
ATOM 854 C CA . GLN A 1 103 ? -15.801 0.417 38.306 1.00 61.50 103 GLN A CA 1
ATOM 855 C C . GLN A 1 103 ? -17.002 1.222 38.810 1.00 61.50 103 GLN A C 1
ATOM 857 O O . GLN A 1 103 ? -17.318 2.245 38.198 1.00 61.50 103 GLN A O 1
ATOM 862 N N . PRO A 1 104 ? -17.633 0.828 39.936 1.00 60.72 104 PRO A N 1
ATOM 863 C CA . PRO A 1 104 ? -18.746 1.581 40.489 1.00 60.72 104 PRO A CA 1
ATOM 864 C C . PRO A 1 104 ? -18.290 3.011 40.735 1.00 60.72 104 PRO A C 1
ATOM 866 O O . PRO A 1 104 ? -17.259 3.266 41.380 1.00 60.72 104 PRO A O 1
ATOM 869 N N . SER A 1 105 ? -19.041 3.943 40.161 1.00 69.25 105 SER A N 1
ATOM 870 C CA . SER A 1 105 ? -18.752 5.360 40.270 1.00 69.25 105 SER A CA 1
ATOM 871 C C . SER A 1 105 ? -18.710 5.750 41.750 1.00 69.25 105 SER A C 1
ATOM 873 O O . SER A 1 105 ? -19.368 5.154 42.606 1.00 69.25 105 SER A O 1
ATOM 875 N N . LYS A 1 106 ? -17.943 6.791 42.091 1.00 72.94 106 LYS A N 1
ATOM 876 C CA . LYS A 1 106 ? -17.912 7.316 43.471 1.00 72.94 106 LYS A CA 1
ATOM 877 C C . LYS A 1 106 ? -19.318 7.664 43.994 1.00 72.94 106 LYS A C 1
ATOM 879 O O . LYS A 1 106 ? -19.524 7.670 45.200 1.00 72.94 106 LYS A O 1
ATOM 884 N N . ILE A 1 107 ? -20.255 7.933 43.084 1.00 73.00 107 ILE A N 1
ATOM 885 C CA . ILE A 1 107 ? -21.660 8.226 43.362 1.00 73.00 107 ILE A CA 1
ATOM 886 C C . ILE A 1 107 ? -22.433 6.953 43.731 1.00 73.00 107 ILE A C 1
ATOM 888 O O . ILE A 1 107 ? -23.119 6.959 44.745 1.00 73.00 107 ILE A O 1
ATOM 892 N N . GLU A 1 108 ? -22.292 5.853 42.988 1.00 75.31 108 GLU A N 1
ATOM 893 C CA . GLU A 1 108 ? -22.944 4.575 43.335 1.00 75.31 108 GLU A CA 1
ATOM 894 C C . GLU A 1 108 ? -22.485 4.060 44.702 1.00 75.31 108 GLU A C 1
ATOM 896 O O . GLU A 1 108 ? -23.319 3.711 45.533 1.00 75.31 108 GLU A O 1
ATOM 901 N N . LYS A 1 109 ? -21.181 4.145 45.001 1.00 80.88 109 LYS A N 1
ATOM 902 C CA . LYS A 1 109 ? -20.668 3.829 46.347 1.00 80.88 109 LYS A CA 1
ATOM 903 C C . LYS A 1 109 ? -21.247 4.735 47.434 1.00 80.88 109 LYS A C 1
ATOM 905 O O . LYS A 1 109 ? -21.470 4.287 48.553 1.00 80.88 109 LYS A O 1
ATOM 910 N N . ALA A 1 110 ? -21.468 6.016 47.134 1.00 78.25 110 ALA A N 1
ATOM 911 C CA . ALA A 1 110 ? -22.082 6.932 48.090 1.00 78.25 110 ALA A CA 1
ATOM 912 C C . ALA A 1 110 ? -23.545 6.551 48.368 1.00 78.25 110 ALA A C 1
ATOM 914 O O . ALA A 1 110 ? -23.964 6.587 49.522 1.00 78.25 110 ALA A O 1
ATOM 915 N N . TYR A 1 111 ? -24.299 6.134 47.345 1.00 81.81 111 TYR A N 1
ATOM 916 C CA . TYR A 1 111 ? -25.665 5.636 47.518 1.00 81.81 111 TYR A CA 1
ATOM 917 C C . TYR A 1 111 ? -25.719 4.348 48.342 1.00 81.81 111 TYR A C 1
ATOM 919 O O . TYR A 1 111 ? -26.547 4.262 49.246 1.00 81.81 111 TYR A O 1
ATOM 927 N N . GLU A 1 112 ? -24.815 3.394 48.102 1.00 88.12 112 GLU A N 1
ATOM 928 C CA . GLU A 1 112 ? -24.715 2.172 48.914 1.00 88.12 112 GLU A CA 1
ATOM 929 C C . GLU A 1 112 ? -24.465 2.493 50.394 1.00 88.12 112 GLU A C 1
ATOM 931 O O . GLU A 1 112 ? -25.172 1.985 51.262 1.00 88.12 112 GLU A O 1
ATOM 936 N N . LEU A 1 113 ? -23.527 3.401 50.690 1.00 90.94 113 LEU A N 1
ATOM 937 C CA . LEU A 1 113 ? -23.228 3.823 52.064 1.00 90.94 113 LEU A CA 1
ATOM 938 C C . LEU A 1 113 ? -24.413 4.531 52.736 1.00 90.94 113 LEU A C 1
ATOM 940 O O . LEU A 1 113 ? -24.679 4.305 53.918 1.00 90.94 113 LEU A O 1
ATOM 944 N N . ILE A 1 114 ? -25.138 5.379 51.998 1.00 90.81 114 ILE A N 1
ATOM 945 C CA . ILE A 1 114 ? -26.353 6.036 52.502 1.00 90.81 114 ILE A CA 1
ATOM 946 C C . ILE A 1 114 ? -27.420 4.987 52.823 1.00 90.81 114 ILE A C 1
ATOM 948 O O . ILE A 1 114 ? -28.042 5.045 53.883 1.00 90.81 114 ILE A O 1
ATOM 952 N N . GLN A 1 115 ? -27.624 4.021 51.930 1.00 89.12 115 GLN A N 1
ATOM 953 C CA . GLN A 1 115 ? -28.639 2.987 52.090 1.00 89.12 115 GLN A CA 1
ATOM 954 C C . GLN A 1 115 ? -28.313 2.043 53.255 1.00 89.12 115 GLN A C 1
ATOM 956 O O . GLN A 1 115 ? -29.200 1.701 54.038 1.00 89.12 115 GLN A O 1
ATOM 961 N N . GLU A 1 116 ? -27.040 1.691 53.433 1.00 94.56 116 GLU A N 1
ATOM 962 C CA . GLU A 1 116 ? -26.569 0.922 54.585 1.00 94.56 116 GLU A CA 1
ATOM 963 C C . GLU A 1 116 ? -26.768 1.692 55.903 1.00 94.56 116 GLU A C 1
ATOM 965 O O . GLU A 1 116 ? -27.262 1.137 56.888 1.00 94.56 116 GLU A O 1
ATOM 970 N N . GLY A 1 117 ? -26.436 2.988 55.918 1.00 93.00 117 GLY A N 1
ATOM 971 C CA . GLY A 1 117 ? -26.633 3.858 57.078 1.00 93.00 117 GLY A CA 1
ATOM 972 C C . GLY A 1 117 ? -28.106 4.005 57.464 1.00 93.00 117 GLY A C 1
ATOM 973 O O . GLY A 1 117 ? -28.452 3.875 58.638 1.00 93.00 117 GLY A O 1
ATOM 974 N N . LEU A 1 118 ? -28.983 4.210 56.476 1.00 91.56 118 LEU A N 1
ATOM 975 C CA . LEU A 1 118 ? -30.429 4.271 56.688 1.00 91.56 118 LEU A CA 1
ATOM 976 C C . LEU A 1 118 ? -30.961 2.961 57.264 1.00 91.56 118 LEU A C 1
ATOM 978 O O . LEU A 1 118 ? -31.676 3.008 58.258 1.00 91.56 118 LEU A O 1
ATOM 982 N N . SER A 1 119 ? -30.554 1.814 56.707 1.00 90.69 119 SER A N 1
ATOM 983 C CA . SER A 1 119 ? -30.964 0.494 57.198 1.00 90.69 119 SER A CA 1
ATOM 984 C C . SER A 1 119 ? -30.633 0.314 58.679 1.00 90.69 119 SER A C 1
ATOM 986 O O . SER A 1 119 ? -31.500 -0.096 59.452 1.00 90.69 119 SER A O 1
ATOM 988 N N . LYS A 1 120 ? -29.406 0.664 59.086 1.00 92.56 120 LYS A N 1
ATOM 989 C CA . LYS A 1 120 ? -28.956 0.587 60.485 1.00 92.56 120 LYS A CA 1
ATOM 990 C C . LYS A 1 120 ? -29.779 1.492 61.401 1.00 92.56 120 LYS A C 1
ATOM 992 O O . LYS A 1 120 ? -30.236 1.034 62.441 1.00 92.56 120 LYS A O 1
ATOM 997 N N . LEU A 1 121 ? -30.033 2.738 60.994 1.00 91.12 121 LEU A N 1
ATOM 998 C CA . LEU A 1 121 ? -30.871 3.666 61.763 1.00 91.12 121 LEU A CA 1
ATOM 999 C C . LEU A 1 121 ? -32.298 3.142 61.944 1.00 91.12 121 LEU A C 1
ATOM 1001 O O . LEU A 1 121 ? -32.818 3.170 63.055 1.00 91.12 121 LEU A O 1
ATOM 1005 N N . THR A 1 122 ? -32.928 2.633 60.882 1.00 85.81 122 THR A N 1
ATOM 1006 C CA . THR A 1 122 ? -34.264 2.025 60.992 1.00 85.81 122 THR A CA 1
ATOM 1007 C C . THR A 1 122 ? -34.276 0.808 61.901 1.00 85.81 122 THR A C 1
ATOM 1009 O O . THR A 1 122 ? -35.245 0.616 62.625 1.00 85.81 122 THR A O 1
ATOM 1012 N N . GLN A 1 123 ? -33.220 -0.005 61.878 1.00 86.94 123 GLN A N 1
ATOM 1013 C CA . GLN A 1 123 ? -33.136 -1.204 62.700 1.00 86.94 123 GLN A CA 1
ATOM 1014 C C . GLN A 1 123 ? -33.010 -0.848 64.188 1.00 86.94 123 GLN A C 1
ATOM 1016 O O . GLN A 1 123 ? -33.750 -1.394 64.995 1.00 86.94 123 GLN A O 1
ATOM 1021 N N . GLU A 1 124 ? -32.167 0.125 64.540 1.00 86.00 124 GLU A N 1
ATOM 1022 C CA . GLU A 1 124 ? -32.047 0.633 65.917 1.00 86.00 124 GLU A CA 1
ATOM 1023 C C . GLU A 1 124 ? -33.346 1.295 66.406 1.00 86.00 124 GLU A C 1
ATOM 1025 O O . GLU A 1 124 ? -33.792 1.057 67.525 1.00 86.00 124 GLU A O 1
ATOM 1030 N N . LEU A 1 125 ? -34.010 2.086 65.556 1.00 80.69 125 LEU A N 1
ATOM 1031 C CA . LEU A 1 125 ? -35.277 2.736 65.908 1.00 80.69 125 LEU A CA 1
ATOM 1032 C C . LEU A 1 125 ? -36.433 1.738 66.068 1.00 80.69 125 LEU A C 1
ATOM 1034 O O . LEU A 1 125 ? -37.272 1.927 66.943 1.00 80.69 125 LEU A O 1
ATOM 1038 N N . ALA A 1 126 ? -36.469 0.671 65.265 1.00 72.25 126 ALA A N 1
ATOM 1039 C CA . ALA A 1 126 ? -37.469 -0.393 65.369 1.00 72.25 126 ALA A CA 1
ATOM 1040 C C . ALA A 1 126 ? -37.266 -1.307 66.592 1.00 72.25 126 ALA A C 1
ATOM 1042 O O . ALA A 1 126 ? -38.185 -2.020 66.977 1.00 72.25 126 ALA A O 1
ATOM 1043 N N . VAL A 1 127 ? -36.078 -1.301 67.205 1.00 56.75 127 VAL A N 1
ATOM 1044 C CA . VAL A 1 127 ? -35.795 -2.011 68.467 1.00 56.75 127 VAL A CA 1
ATOM 1045 C C . VAL A 1 127 ? -36.220 -1.176 69.689 1.00 56.75 127 VAL A C 1
ATOM 1047 O O . VAL A 1 127 ? -36.399 -1.724 70.774 1.00 56.75 127 VAL A O 1
ATOM 1050 N N . ILE A 1 128 ? -36.411 0.140 69.522 1.00 52.69 128 ILE A N 1
ATOM 1051 C CA . ILE A 1 128 ? -36.824 1.080 70.582 1.00 52.69 128 ILE A CA 1
ATOM 1052 C C . ILE A 1 128 ? -38.364 1.258 70.644 1.00 52.69 128 ILE A C 1
ATOM 1054 O O . ILE A 1 128 ? -38.866 1.880 71.581 1.00 52.69 128 ILE A O 1
ATOM 1058 N N . SER A 1 129 ? -39.126 0.690 69.697 1.00 45.56 129 SER A N 1
ATOM 1059 C CA . SER A 1 129 ? -40.604 0.630 69.724 1.00 45.56 129 SER A CA 1
ATOM 1060 C C . SER A 1 129 ? -41.130 -0.643 70.373 1.00 45.56 129 SER A C 1
ATOM 1062 O O . SER A 1 129 ? -42.092 -0.542 71.165 1.00 45.56 129 SER A O 1
#

Foldseek 3Di:
DDLPDPLCLLVVQVDPVCQPPADALVRCCVVVVVPDVDSVVVVVSVVVCVVVQQWDDDPPDRGIHGDPVNVVVSVVSNCCVPPVVVVVVVVVVVVVVVVVVPPPPPVNVVVVVVVVVVVVVVVVVVVVD

Radius of gyration: 30.26 Å; chains: 1; bounding box: 57×25×96 Å

Sequence (129 aa):
MTMYFPIDSPEELLKTKYQVHGFRTADLLQNLSGHFRNSAQIRYEMNKMKARDVISKSNYKSFYRVTKTGWKWLWLEICSTKYFKNPMISMGMKNQALKIAEQPSKIEKAYELIQEGLSKLTQELAVIS